Protein AF-A0A4S0JIX9-F1 (afdb_monomer_lite)

Structure (mmCIF, N/CA/C/O backbone):
data_AF-A0A4S0JIX9-F1
#
_entry.id   AF-A0A4S0JIX9-F1
#
loop_
_atom_site.group_PDB
_atom_site.id
_atom_site.type_symbol
_atom_site.label_atom_id
_atom_site.label_alt_id
_atom_site.label_comp_id
_atom_site.label_asym_id
_atom_site.label_entity_id
_atom_site.label_seq_id
_atom_site.pdbx_PDB_ins_code
_atom_site.Cartn_x
_atom_site.Cartn_y
_atom_site.Cartn_z
_atom_site.occupancy
_atom_site.B_iso_or_equiv
_atom_site.auth_seq_id
_atom_site.auth_comp_id
_atom_site.auth_asym_id
_atom_site.auth_atom_id
_atom_site.pdbx_PDB_model_num
ATOM 1 N N . GLU A 1 1 ? -21.361 15.315 -3.383 1.00 65.12 1 GLU A N 1
ATOM 2 C CA . GLU A 1 1 ? -20.344 14.424 -3.976 1.00 65.12 1 GLU A CA 1
ATOM 3 C C . GLU A 1 1 ? -19.329 14.118 -2.888 1.00 65.12 1 GLU A C 1
ATOM 5 O O . GLU A 1 1 ? -18.897 15.048 -2.220 1.00 65.12 1 GLU A O 1
ATOM 10 N N . GLY A 1 2 ? -19.049 12.846 -2.617 1.00 83.38 2 GLY A N 1
ATOM 11 C CA . GLY A 1 2 ? -18.109 12.420 -1.579 1.00 83.38 2 GLY A CA 1
ATOM 12 C C . GLY A 1 2 ? -17.396 11.153 -2.034 1.00 83.38 2 GLY A C 1
ATOM 13 O O . GLY A 1 2 ? -17.976 10.364 -2.782 1.00 83.38 2 GLY A O 1
ATOM 14 N N . ALA A 1 3 ? -16.136 10.986 -1.642 1.00 86.19 3 ALA A N 1
ATOM 15 C CA . ALA A 1 3 ? -15.358 9.813 -2.012 1.00 86.19 3 ALA A CA 1
ATOM 16 C C . ALA A 1 3 ? -15.742 8.620 -1.124 1.00 86.19 3 ALA A C 1
ATOM 18 O O . ALA A 1 3 ? -15.770 8.746 0.096 1.00 86.19 3 ALA A O 1
ATOM 19 N N . ALA A 1 4 ? -16.010 7.462 -1.733 1.00 92.25 4 ALA A N 1
ATOM 20 C CA . ALA A 1 4 ? -16.215 6.214 -0.992 1.00 92.25 4 ALA A CA 1
ATOM 21 C C . ALA A 1 4 ? -14.891 5.622 -0.473 1.00 92.25 4 ALA A C 1
ATOM 23 O O . ALA A 1 4 ? -14.881 4.895 0.518 1.00 92.25 4 ALA A O 1
ATOM 24 N N . VAL A 1 5 ? -13.783 5.939 -1.151 1.00 96.12 5 VAL A N 1
ATOM 25 C CA . VAL A 1 5 ? -12.425 5.494 -0.828 1.00 96.12 5 VAL A CA 1
ATOM 26 C C . VAL A 1 5 ? -11.492 6.702 -0.865 1.00 96.12 5 VAL A C 1
ATOM 28 O O . VAL A 1 5 ? -11.552 7.494 -1.807 1.00 96.12 5 VAL A O 1
ATOM 31 N N . ILE A 1 6 ? -10.618 6.822 0.129 1.00 96.62 6 ILE A N 1
ATOM 32 C CA . ILE A 1 6 ? -9.485 7.754 0.130 1.00 96.62 6 ILE A CA 1
ATOM 33 C C . ILE A 1 6 ? -8.204 6.937 -0.049 1.00 96.62 6 ILE A C 1
ATOM 35 O O . ILE A 1 6 ? -7.956 6.025 0.736 1.00 96.62 6 ILE A O 1
ATOM 39 N N . ASP A 1 7 ? -7.405 7.264 -1.067 1.00 97.50 7 ASP A N 1
ATOM 40 C CA . ASP A 1 7 ? -6.121 6.611 -1.350 1.00 97.50 7 ASP A CA 1
ATOM 41 C C . ASP A 1 7 ? -4.956 7.487 -0.873 1.00 97.50 7 ASP A C 1
ATOM 43 O O . ASP A 1 7 ? -4.884 8.676 -1.200 1.00 97.50 7 ASP A O 1
ATOM 47 N N . ILE A 1 8 ? -4.079 6.920 -0.046 1.00 97.56 8 ILE A N 1
ATOM 48 C CA . ILE A 1 8 ? -3.042 7.652 0.686 1.00 97.56 8 ILE A CA 1
ATOM 49 C C . ILE A 1 8 ? -1.672 7.139 0.255 1.00 97.56 8 ILE A C 1
ATOM 51 O O . ILE A 1 8 ? -1.313 6.003 0.554 1.00 97.56 8 ILE A O 1
ATOM 55 N N . GLY A 1 9 ? -0.888 8.004 -0.387 1.00 96.12 9 GLY A N 1
ATOM 56 C CA . GLY A 1 9 ? 0.495 7.730 -0.780 1.00 96.12 9 GLY A CA 1
ATOM 57 C C . GLY A 1 9 ? 1.481 8.664 -0.079 1.00 96.12 9 GLY A C 1
ATOM 58 O O . GLY A 1 9 ? 1.271 9.878 -0.019 1.00 96.12 9 GLY A O 1
ATOM 59 N N . GLY A 1 10 ? 2.570 8.106 0.454 1.00 91.75 10 GLY A N 1
ATOM 60 C CA . GLY A 1 10 ? 3.648 8.875 1.096 1.00 91.75 10 GLY A CA 1
ATOM 61 C C . GLY A 1 10 ? 4.766 9.289 0.135 1.00 91.75 10 GLY A C 1
ATOM 62 O O . GLY A 1 10 ? 5.486 10.262 0.397 1.00 91.75 10 GLY A O 1
ATOM 63 N N . GLU A 1 11 ? 4.889 8.570 -0.983 1.00 89.38 11 GLU A N 1
ATOM 64 C CA . GLU A 1 11 ? 5.887 8.757 -2.035 1.00 89.38 11 GLU A CA 1
ATOM 65 C C . GLU A 1 11 ? 5.220 9.235 -3.335 1.00 89.38 11 GLU A C 1
ATOM 67 O O . GLU A 1 11 ? 4.189 8.724 -3.763 1.00 89.38 11 GLU A O 1
ATOM 72 N N . SER A 1 12 ? 5.817 10.231 -3.995 1.00 81.06 12 SER A N 1
ATOM 73 C CA . SER A 1 12 ? 5.321 10.700 -5.289 1.00 81.06 12 SER A CA 1
ATOM 74 C C . SER A 1 12 ? 5.725 9.728 -6.391 1.00 81.06 12 SER A 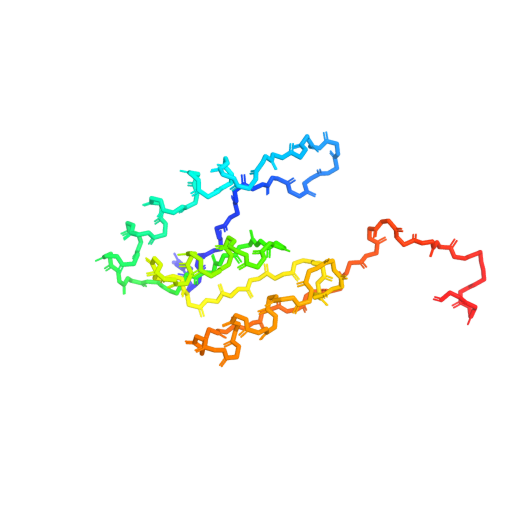C 1
ATOM 76 O O . SER A 1 12 ? 6.907 9.562 -6.673 1.00 81.06 12 SER A O 1
ATOM 78 N N . THR A 1 13 ? 4.750 9.204 -7.127 1.00 73.56 13 THR A N 1
ATOM 79 C CA . THR A 1 13 ? 5.000 8.362 -8.304 1.00 73.56 13 THR A CA 1
ATOM 80 C C . THR A 1 13 ? 5.269 9.163 -9.587 1.00 73.56 13 THR A C 1
ATOM 82 O O . THR A 1 13 ? 5.404 8.563 -10.656 1.00 73.56 13 THR A O 1
ATOM 85 N N . ARG A 1 14 ? 5.349 10.502 -9.531 1.00 77.62 14 ARG A N 1
ATOM 86 C CA . ARG A 1 14 ? 5.604 11.363 -10.705 1.00 77.62 14 ARG A CA 1
ATOM 87 C C . ARG A 1 14 ? 7.028 11.185 -11.269 1.00 77.62 14 ARG A C 1
ATOM 89 O O . ARG A 1 14 ? 7.959 10.990 -10.488 1.00 77.62 14 ARG A O 1
ATOM 96 N N . PRO A 1 15 ? 7.229 11.319 -12.596 1.00 71.00 15 PRO A N 1
ATOM 97 C CA . PRO A 1 15 ? 8.560 11.264 -13.204 1.00 71.00 15 PRO A CA 1
ATOM 98 C C . PRO A 1 15 ? 9.527 12.284 -12.583 1.00 71.00 15 PRO A C 1
ATOM 100 O O . PRO A 1 15 ? 9.182 13.456 -12.443 1.00 71.00 15 PRO A O 1
ATOM 103 N N . GLY A 1 16 ? 10.733 11.838 -12.220 1.00 72.12 16 GLY A N 1
ATOM 104 C CA . GLY A 1 16 ? 11.787 12.689 -11.651 1.00 72.12 16 GLY A CA 1
ATOM 105 C C . GLY A 1 16 ? 11.657 12.998 -10.155 1.00 72.12 16 GLY A C 1
ATOM 106 O O . GLY A 1 16 ? 12.495 13.722 -9.621 1.00 72.12 16 GLY A O 1
ATOM 107 N N . ALA A 1 17 ? 10.646 12.463 -9.463 1.00 78.94 17 ALA A N 1
ATOM 108 C CA . ALA A 1 17 ? 10.584 12.553 -8.008 1.00 78.94 17 ALA A CA 1
ATOM 109 C C . ALA A 1 17 ? 11.720 11.736 -7.371 1.00 78.94 17 ALA A C 1
ATOM 111 O O . ALA A 1 17 ? 11.988 10.605 -7.777 1.00 78.94 17 ALA A O 1
ATOM 112 N N . ALA A 1 18 ? 12.386 12.311 -6.3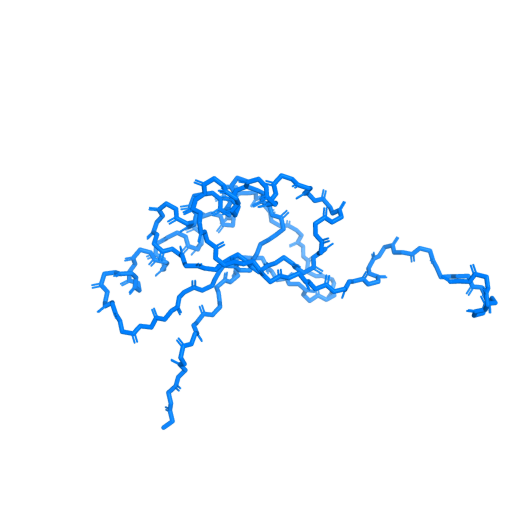68 1.00 80.00 18 ALA A N 1
ATOM 113 C CA . ALA A 1 18 ? 13.373 11.582 -5.584 1.00 80.00 18 ALA A CA 1
ATOM 114 C C . ALA A 1 18 ? 12.672 10.516 -4.734 1.00 80.00 18 ALA A C 1
ATOM 116 O O . ALA A 1 18 ? 11.670 10.809 -4.075 1.00 80.00 18 ALA A O 1
ATOM 117 N N . ALA A 1 19 ? 13.219 9.301 -4.739 1.00 83.12 19 ALA A N 1
ATOM 118 C CA . ALA A 1 19 ? 12.738 8.240 -3.870 1.00 83.12 19 ALA A CA 1
ATOM 119 C C . ALA A 1 19 ? 12.982 8.617 -2.403 1.00 83.12 19 ALA A C 1
ATOM 121 O O . ALA A 1 19 ? 14.056 9.110 -2.050 1.00 83.12 19 ALA A O 1
ATOM 122 N N . ILE A 1 20 ? 11.989 8.365 -1.555 1.00 92.31 20 ILE A N 1
ATOM 123 C CA . ILE A 1 20 ? 12.095 8.570 -0.105 1.00 92.31 20 ILE A CA 1
ATOM 124 C C . ILE A 1 20 ? 12.348 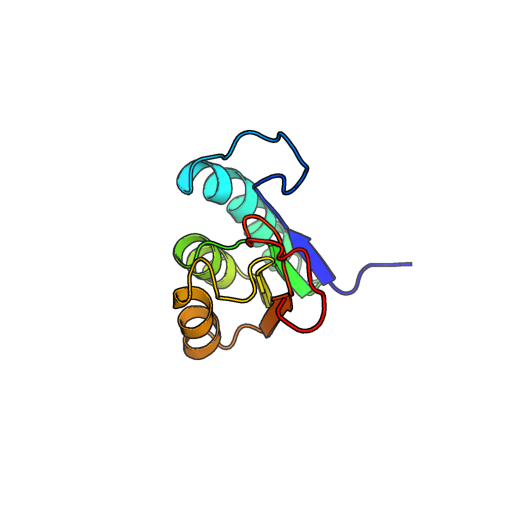7.244 0.606 1.00 92.31 20 ILE A C 1
ATOM 126 O O . ILE A 1 20 ? 12.049 6.170 0.080 1.00 92.31 20 ILE A O 1
ATOM 130 N N . SER A 1 21 ? 12.882 7.297 1.824 1.00 94.31 21 SER A N 1
ATOM 131 C CA . SER A 1 21 ? 13.070 6.092 2.644 1.00 94.31 21 SER A CA 1
ATOM 132 C C . SER A 1 21 ? 11.732 5.483 3.101 1.00 94.31 21 SER A C 1
ATOM 134 O O . SER A 1 21 ? 10.706 6.163 3.117 1.00 94.31 21 SER A O 1
ATOM 136 N N . ALA A 1 22 ? 11.733 4.201 3.485 1.00 94.56 22 ALA A N 1
ATOM 137 C CA . ALA A 1 22 ? 10.541 3.525 4.022 1.00 94.56 22 ALA A CA 1
ATOM 138 C C . ALA A 1 22 ? 10.041 4.172 5.312 1.00 94.56 22 ALA A C 1
ATOM 140 O O . ALA A 1 22 ? 8.849 4.420 5.454 1.00 94.56 22 ALA A O 1
ATOM 141 N N . SER A 1 23 ? 10.954 4.525 6.214 1.00 96.94 23 SER A N 1
ATOM 142 C CA . SER A 1 23 ? 10.608 5.217 7.453 1.00 96.94 23 SER A CA 1
ATOM 143 C C . SER A 1 23 ? 9.996 6.595 7.198 1.00 96.94 23 SER A C 1
ATOM 145 O O . SER A 1 23 ? 9.053 6.978 7.884 1.00 96.94 23 SER A O 1
ATOM 147 N N . GLU A 1 24 ? 10.494 7.338 6.207 1.00 97.06 24 GLU A N 1
ATOM 148 C CA . GLU A 1 24 ? 9.934 8.640 5.843 1.00 97.06 24 GLU A CA 1
ATOM 149 C C . GLU A 1 24 ? 8.528 8.516 5.246 1.00 97.06 24 GLU A C 1
ATOM 151 O O . GLU A 1 24 ? 7.634 9.275 5.615 1.00 97.06 24 GLU A O 1
ATOM 156 N N . GLU A 1 25 ? 8.310 7.547 4.358 1.00 97.31 25 GLU A N 1
ATOM 157 C CA . GLU A 1 25 ? 6.985 7.247 3.811 1.00 97.31 25 GLU A CA 1
ATOM 158 C C . GLU A 1 25 ? 5.995 6.884 4.928 1.00 97.31 25 GLU A C 1
ATOM 160 O O . GLU A 1 25 ? 4.925 7.484 5.026 1.00 97.31 25 GLU A O 1
ATOM 165 N N . GLN A 1 26 ? 6.386 5.971 5.822 1.00 98.44 26 GLN A N 1
ATOM 166 C CA . GLN A 1 26 ? 5.587 5.541 6.974 1.00 98.44 26 GLN A CA 1
ATOM 167 C C . GLN A 1 26 ? 5.247 6.718 7.898 1.00 98.44 26 GLN A C 1
ATOM 169 O O . GLN A 1 26 ? 4.089 6.891 8.276 1.00 98.44 26 GLN A O 1
ATOM 174 N N . ALA A 1 27 ? 6.223 7.577 8.207 1.00 98.19 27 ALA A N 1
ATOM 175 C CA . ALA A 1 27 ? 6.016 8.759 9.042 1.00 98.19 27 ALA A CA 1
ATOM 176 C C . ALA A 1 27 ? 5.017 9.758 8.432 1.00 98.19 27 ALA A C 1
ATOM 178 O O . ALA A 1 27 ? 4.335 10.467 9.171 1.00 98.19 27 ALA A O 1
ATOM 179 N N . ARG A 1 28 ? 4.910 9.814 7.097 1.00 97.75 28 ARG A N 1
ATOM 180 C CA . ARG A 1 28 ? 3.934 10.659 6.395 1.00 97.75 28 ARG A CA 1
ATOM 181 C C . ARG A 1 28 ? 2.527 10.064 6.420 1.00 97.75 28 ARG A C 1
ATOM 183 O O . ARG A 1 28 ? 1.574 10.806 6.638 1.00 97.75 28 ARG A O 1
ATOM 190 N N . ILE A 1 29 ? 2.387 8.758 6.180 1.00 98.31 29 ILE A N 1
ATOM 191 C CA . ILE A 1 29 ? 1.067 8.147 5.947 1.00 98.31 29 ILE A CA 1
ATOM 192 C C . ILE A 1 29 ? 0.376 7.658 7.220 1.00 98.31 29 ILE A C 1
ATOM 194 O O . ILE A 1 29 ? -0.841 7.798 7.327 1.00 98.31 29 ILE A O 1
ATOM 198 N N . LEU A 1 30 ? 1.113 7.103 8.192 1.00 98.69 30 LEU A N 1
ATOM 199 C CA . LEU A 1 30 ? 0.498 6.429 9.342 1.00 98.69 30 LEU A CA 1
ATOM 200 C C . LEU A 1 30 ? -0.370 7.376 10.188 1.00 98.69 30 LEU A C 1
ATOM 202 O O . LEU A 1 30 ? -1.521 7.021 10.442 1.00 98.69 30 LEU A O 1
ATOM 206 N N . PRO A 1 31 ? 0.067 8.608 10.533 1.00 98.44 31 PRO A N 1
ATOM 207 C CA . PRO A 1 31 ? -0.777 9.522 11.307 1.00 98.44 31 PRO A CA 1
ATOM 208 C C . PRO A 1 31 ? -2.085 9.895 10.594 1.00 98.44 31 PRO A C 1
ATOM 210 O O . PRO A 1 31 ? -3.105 10.129 11.243 1.00 98.44 31 PRO A O 1
ATOM 213 N N . ILE A 1 32 ? -2.060 9.952 9.257 1.00 98.06 32 ILE A N 1
ATOM 214 C CA . ILE A 1 32 ? -3.226 10.278 8.428 1.00 98.06 32 ILE A CA 1
ATOM 215 C C . ILE A 1 32 ? -4.197 9.095 8.408 1.00 98.06 32 ILE A C 1
ATOM 217 O O . ILE A 1 32 ? -5.390 9.284 8.643 1.00 98.06 32 ILE A O 1
ATOM 221 N N . ILE A 1 33 ? -3.686 7.880 8.179 1.00 98.50 33 ILE A N 1
ATOM 222 C CA . ILE A 1 33 ? -4.482 6.646 8.187 1.00 98.50 33 ILE A CA 1
ATOM 223 C C . ILE A 1 33 ? -5.174 6.476 9.540 1.00 98.50 33 ILE A C 1
ATOM 225 O O . ILE A 1 33 ? -6.388 6.305 9.582 1.00 98.50 33 ILE A O 1
ATOM 229 N N . GLU A 1 34 ? -4.439 6.613 10.644 1.00 98.44 34 GLU A N 1
ATOM 230 C CA . GLU A 1 34 ? -5.002 6.487 11.990 1.00 98.44 34 GLU A CA 1
ATOM 231 C C . GLU A 1 34 ? -6.091 7.533 12.272 1.00 98.44 34 GLU A C 1
ATOM 233 O O . GLU A 1 34 ? -7.094 7.243 12.925 1.00 98.44 34 GLU A O 1
ATOM 238 N N . ALA A 1 35 ? -5.903 8.771 11.803 1.00 97.88 35 ALA A N 1
ATOM 239 C CA . ALA A 1 35 ? -6.892 9.831 11.973 1.00 97.88 35 ALA A CA 1
ATOM 240 C C . ALA A 1 35 ? -8.181 9.542 11.195 1.00 97.88 35 ALA A C 1
ATOM 242 O O . ALA A 1 35 ? -9.270 9.713 11.744 1.00 97.88 35 ALA A O 1
ATOM 243 N N . LEU A 1 36 ? -8.064 9.065 9.954 1.00 96.62 36 LEU A N 1
ATOM 244 C CA . LEU A 1 36 ? -9.210 8.698 9.122 1.00 96.62 36 LEU A CA 1
ATOM 245 C C . LEU A 1 36 ? -9.920 7.448 9.649 1.00 96.62 36 LEU A C 1
ATOM 247 O O . LEU A 1 36 ? -11.148 7.420 9.700 1.00 96.62 36 LEU A O 1
ATOM 251 N N . ALA A 1 37 ? -9.165 6.454 10.116 1.00 97.19 37 ALA A N 1
ATOM 252 C CA . ALA A 1 37 ? -9.716 5.239 10.706 1.00 97.19 37 ALA A CA 1
ATOM 253 C C . ALA A 1 37 ? -10.539 5.546 11.967 1.00 97.19 37 ALA A C 1
ATOM 255 O O . ALA A 1 37 ? -11.594 4.953 12.174 1.00 97.19 37 ALA A O 1
ATOM 256 N N . ARG A 1 38 ? -10.107 6.520 12.784 1.00 97.00 38 ARG A N 1
ATOM 257 C CA . ARG A 1 38 ? -10.884 7.002 13.939 1.00 97.00 38 ARG A CA 1
ATOM 258 C C . ARG A 1 38 ? -12.156 7.756 13.552 1.00 97.00 38 ARG A C 1
ATOM 260 O O . ARG A 1 38 ? -13.105 7.730 14.329 1.00 97.00 38 ARG A O 1
ATOM 267 N N . ALA A 1 39 ? -12.166 8.445 12.411 1.00 93.81 39 ALA A N 1
ATOM 268 C CA . ALA A 1 39 ? -13.359 9.136 11.922 1.00 93.81 39 ALA A CA 1
ATOM 269 C C . ALA A 1 39 ? -14.420 8.139 11.424 1.00 93.81 39 ALA A C 1
ATOM 271 O O . ALA A 1 39 ? -15.594 8.308 11.723 1.00 93.81 39 ALA A O 1
ATOM 272 N N . GLY A 1 40 ? -13.999 7.067 10.740 1.00 86.44 40 GLY A N 1
ATOM 273 C CA . GLY A 1 40 ? -14.859 5.924 10.402 1.00 86.44 40 GLY A CA 1
ATOM 274 C C . GLY A 1 40 ? -15.817 6.126 9.220 1.00 86.44 40 GLY A C 1
ATOM 275 O O . GLY A 1 40 ? -16.657 5.266 8.972 1.00 86.44 40 GLY A O 1
ATOM 276 N N . ASP A 1 41 ? -15.689 7.224 8.473 1.00 88.75 41 ASP A N 1
ATOM 277 C CA . ASP A 1 41 ? -16.665 7.613 7.442 1.00 88.75 41 ASP A CA 1
ATOM 278 C C . ASP A 1 41 ? -16.336 7.110 6.022 1.00 88.75 41 ASP A C 1
ATOM 280 O O . ASP A 1 41 ? -17.151 7.248 5.108 1.00 88.75 41 ASP A O 1
ATOM 284 N N . VAL A 1 42 ? -15.134 6.564 5.801 1.00 93.94 42 VAL A N 1
ATOM 285 C CA . VAL A 1 42 ? -14.614 6.230 4.462 1.00 93.94 42 VAL A CA 1
ATOM 286 C C . VAL A 1 42 ? -13.747 4.975 4.472 1.00 93.94 42 VAL A C 1
ATOM 288 O O . VAL A 1 42 ? -13.054 4.690 5.450 1.00 93.94 42 VAL A O 1
ATOM 291 N N . LEU A 1 43 ? -13.728 4.249 3.350 1.00 97.25 43 LEU A N 1
ATOM 292 C CA . LEU A 1 43 ? -12.715 3.221 3.126 1.00 97.25 43 LEU A CA 1
ATOM 293 C C . LEU A 1 43 ? -11.360 3.883 2.872 1.00 97.25 43 LEU A C 1
ATOM 295 O O . LEU A 1 43 ? -11.258 4.930 2.231 1.00 97.25 43 LEU A O 1
ATOM 299 N N . ILE A 1 44 ? -10.309 3.238 3.359 1.00 98.56 44 ILE A N 1
ATOM 300 C CA . ILE A 1 44 ? -8.942 3.760 3.315 1.00 98.56 44 ILE A CA 1
ATOM 301 C C . ILE A 1 44 ? -8.096 2.798 2.494 1.00 98.56 44 ILE A C 1
ATOM 303 O O . ILE A 1 44 ? -8.005 1.617 2.830 1.00 98.56 44 ILE A O 1
ATOM 307 N N . SER A 1 45 ? -7.483 3.309 1.436 1.00 98.62 45 SER A N 1
ATOM 308 C CA . SER A 1 45 ? -6.487 2.617 0.627 1.00 98.62 45 SER A CA 1
ATOM 309 C C . SER A 1 45 ? -5.107 3.215 0.896 1.00 98.62 45 SER A C 1
ATOM 311 O O . SER A 1 45 ? -4.983 4.423 1.111 1.00 98.62 45 SER A O 1
ATOM 313 N N . VAL A 1 46 ? -4.078 2.371 0.927 1.00 98.56 46 VAL A N 1
ATOM 314 C CA . VAL A 1 46 ? -2.677 2.801 0.973 1.00 98.56 46 VAL A CA 1
ATOM 315 C C . VAL A 1 46 ? -2.011 2.528 -0.374 1.00 98.56 46 VAL A C 1
ATOM 317 O O . VAL A 1 46 ? -1.952 1.379 -0.804 1.00 98.56 46 VAL A O 1
ATOM 320 N N . ASP A 1 47 ? -1.486 3.573 -1.013 1.00 97.75 47 ASP A N 1
ATOM 321 C CA . ASP A 1 47 ? -0.663 3.483 -2.224 1.00 97.75 47 ASP A CA 1
ATOM 322 C C . ASP A 1 47 ? 0.795 3.285 -1.810 1.00 97.75 47 ASP A C 1
ATOM 324 O O . ASP A 1 47 ? 1.478 4.220 -1.375 1.00 97.75 47 ASP A O 1
ATOM 328 N N . THR A 1 48 ? 1.252 2.037 -1.876 1.00 97.06 48 THR A N 1
ATOM 329 C CA . THR A 1 48 ? 2.637 1.680 -1.584 1.00 97.06 48 THR A CA 1
ATOM 330 C C . THR A 1 48 ? 3.022 0.389 -2.291 1.00 97.06 48 THR A C 1
ATOM 332 O O . THR A 1 48 ? 2.242 -0.556 -2.395 1.00 97.06 48 THR A O 1
ATOM 335 N N . TYR A 1 49 ? 4.279 0.325 -2.719 1.00 94.88 49 TYR A N 1
ATOM 336 C CA . TYR A 1 49 ? 4.893 -0.894 -3.246 1.00 94.88 49 TYR A CA 1
ATOM 337 C C . TYR A 1 49 ? 5.754 -1.612 -2.204 1.00 94.88 49 TYR A C 1
ATOM 339 O O . TYR A 1 49 ? 6.465 -2.547 -2.557 1.00 94.88 49 TYR A O 1
ATOM 347 N N . ARG A 1 50 ? 5.719 -1.177 -0.934 1.00 96.94 50 ARG A N 1
ATOM 348 C CA . ARG A 1 50 ? 6.528 -1.747 0.151 1.00 96.94 50 ARG A CA 1
ATOM 349 C C . ARG A 1 50 ? 5.683 -2.590 1.090 1.00 96.94 50 ARG A C 1
ATOM 351 O O . ARG A 1 50 ? 4.751 -2.078 1.708 1.00 96.94 50 ARG A O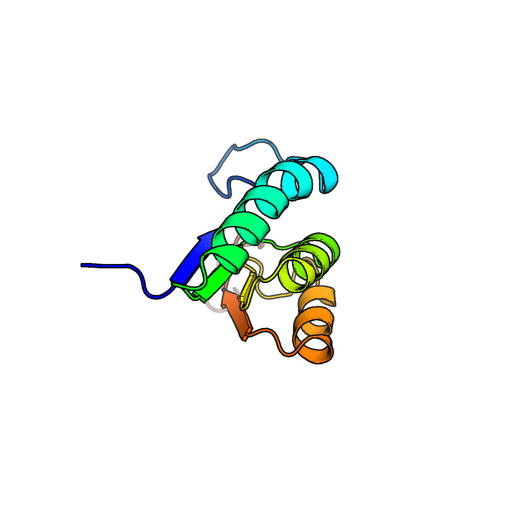 1
ATOM 358 N N . ALA A 1 51 ? 6.032 -3.861 1.272 1.00 98.06 51 ALA A N 1
ATOM 359 C CA . ALA A 1 51 ? 5.233 -4.790 2.067 1.00 98.06 51 ALA A CA 1
ATOM 360 C C . ALA A 1 51 ? 5.198 -4.389 3.545 1.00 98.06 51 ALA A C 1
ATOM 362 O O . ALA A 1 51 ? 4.147 -4.459 4.175 1.00 98.06 51 ALA A O 1
ATOM 363 N N . GLU A 1 52 ? 6.314 -3.907 4.097 1.00 98.12 52 GLU A N 1
ATOM 364 C CA . GLU A 1 52 ? 6.344 -3.442 5.488 1.00 98.12 52 GLU A CA 1
ATOM 365 C C . GLU A 1 52 ? 5.476 -2.192 5.696 1.00 98.12 52 GLU A C 1
ATOM 367 O O . GLU A 1 52 ? 4.723 -2.116 6.667 1.00 98.12 52 GLU A O 1
ATOM 372 N N . THR A 1 53 ? 5.511 -1.240 4.758 1.00 98.38 53 THR A N 1
ATOM 373 C CA . THR A 1 53 ? 4.633 -0.061 4.790 1.00 98.38 53 THR A CA 1
ATOM 374 C C . THR A 1 53 ? 3.164 -0.474 4.683 1.00 98.38 53 THR A C 1
ATOM 376 O O . THR A 1 53 ? 2.352 -0.011 5.481 1.00 98.38 53 THR A O 1
ATOM 379 N N . ALA A 1 54 ? 2.826 -1.393 3.772 1.00 98.56 54 ALA A N 1
ATOM 380 C CA . ALA A 1 54 ? 1.475 -1.936 3.638 1.00 98.56 54 ALA A CA 1
ATOM 381 C C . ALA A 1 54 ? 1.001 -2.617 4.933 1.00 98.56 54 ALA A C 1
ATOM 383 O O . ALA A 1 54 ? -0.104 -2.356 5.404 1.00 98.56 54 ALA A O 1
ATOM 384 N N . ARG A 1 55 ? 1.851 -3.440 5.558 1.00 98.69 55 ARG A N 1
ATOM 385 C CA . ARG A 1 55 ? 1.546 -4.133 6.817 1.00 98.69 55 ARG A CA 1
ATOM 386 C C . ARG A 1 55 ? 1.238 -3.151 7.946 1.00 98.69 55 ARG A C 1
ATOM 388 O O . ARG A 1 55 ? 0.259 -3.334 8.667 1.00 98.69 55 ARG A O 1
ATOM 395 N N . LEU A 1 56 ? 2.061 -2.113 8.097 1.00 98.75 56 LEU A N 1
ATOM 396 C CA . LEU A 1 56 ? 1.863 -1.074 9.110 1.00 98.75 56 LEU A CA 1
ATOM 397 C C . LEU A 1 56 ? 0.615 -0.230 8.827 1.00 98.75 56 LEU A C 1
ATOM 399 O O . LEU A 1 56 ? -0.142 0.061 9.747 1.00 98.75 56 LEU A O 1
ATOM 403 N N . ALA A 1 57 ? 0.367 0.117 7.565 1.00 98.75 57 ALA A N 1
ATOM 404 C CA . ALA A 1 57 ? -0.818 0.861 7.153 1.00 98.75 57 ALA A CA 1
ATOM 405 C C . ALA A 1 57 ? -2.114 0.091 7.443 1.00 98.75 57 ALA A C 1
ATOM 407 O O . ALA A 1 57 ? -3.051 0.659 8.002 1.00 98.75 57 ALA A O 1
ATOM 408 N N . VAL A 1 58 ? -2.164 -1.208 7.131 1.00 98.75 58 VAL A N 1
ATOM 409 C CA . VAL A 1 58 ? -3.322 -2.055 7.456 1.00 98.75 58 VAL A CA 1
ATOM 410 C C . VAL A 1 58 ? -3.506 -2.162 8.970 1.00 98.75 58 VAL A C 1
ATOM 412 O O . VAL A 1 58 ? -4.616 -1.984 9.465 1.00 98.75 58 VAL A O 1
ATOM 415 N N . ALA A 1 59 ? -2.423 -2.347 9.732 1.00 98.62 59 ALA A N 1
ATOM 416 C CA . ALA A 1 59 ? -2.485 -2.342 11.196 1.00 98.62 59 ALA A CA 1
ATOM 417 C C . ALA A 1 59 ? -2.981 -1.001 11.780 1.00 98.62 59 ALA A C 1
ATOM 419 O O . ALA A 1 59 ? -3.610 -0.992 12.836 1.00 98.62 59 ALA A O 1
ATOM 420 N N . ALA A 1 60 ? -2.733 0.116 11.090 1.00 98.56 60 ALA A N 1
ATOM 421 C CA . ALA A 1 60 ? -3.214 1.451 11.451 1.00 98.56 60 ALA A CA 1
ATOM 422 C C . ALA A 1 60 ? -4.679 1.723 11.045 1.00 98.56 60 ALA A C 1
ATOM 424 O O . ALA A 1 60 ? -5.233 2.754 11.428 1.00 98.56 60 ALA A O 1
ATOM 425 N N . GLY A 1 61 ? -5.313 0.815 10.294 1.00 98.38 61 GLY A N 1
ATOM 426 C CA . GLY A 1 61 ? -6.717 0.914 9.883 1.00 98.38 61 GLY A CA 1
ATOM 427 C C . GLY A 1 61 ? -6.948 1.100 8.382 1.00 98.38 61 GLY A C 1
ATOM 428 O O . GLY A 1 61 ? -8.070 1.404 7.978 1.00 98.38 61 GLY A O 1
ATOM 429 N N . ALA A 1 62 ? -5.928 0.930 7.534 1.00 98.62 62 ALA A N 1
ATOM 430 C CA . ALA A 1 62 ? -6.154 0.828 6.094 1.00 98.62 62 ALA A CA 1
ATOM 431 C C . ALA A 1 62 ? -6.907 -0.469 5.746 1.00 98.62 62 ALA A C 1
ATOM 433 O O . ALA A 1 62 ? -6.676 -1.524 6.332 1.00 98.62 62 ALA A O 1
ATOM 434 N N . HIS A 1 63 ? -7.795 -0.384 4.758 1.00 98.62 63 HIS A N 1
ATOM 435 C CA . HIS A 1 63 ? -8.668 -1.476 4.321 1.00 98.62 63 HIS A CA 1
ATOM 436 C C . HIS A 1 63 ? -8.180 -2.128 3.021 1.00 98.62 63 HIS A C 1
ATOM 438 O O . HIS A 1 63 ? -8.513 -3.278 2.735 1.00 98.62 63 HIS A O 1
ATOM 444 N N . ILE A 1 64 ? -7.437 -1.374 2.2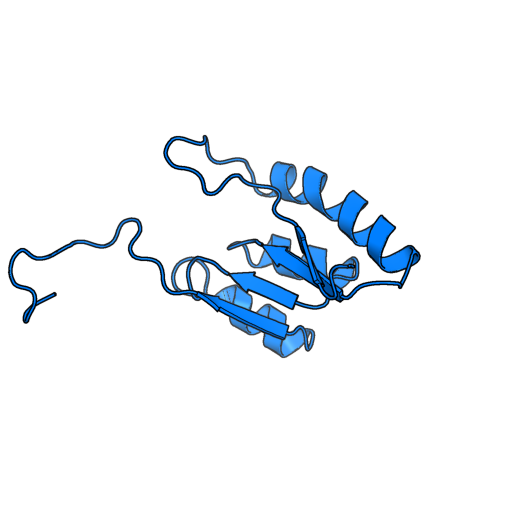08 1.00 98.75 64 ILE A N 1
ATOM 445 C CA . ILE A 1 64 ? -6.991 -1.761 0.868 1.00 98.75 64 ILE A CA 1
ATOM 446 C C . ILE A 1 64 ? -5.504 -1.432 0.731 1.00 98.75 64 ILE A C 1
ATOM 448 O O . ILE A 1 64 ? -5.068 -0.366 1.161 1.00 98.75 64 ILE A O 1
ATOM 452 N N . VAL A 1 65 ? -4.742 -2.326 0.106 1.00 98.69 65 VAL A N 1
ATOM 453 C CA . VAL A 1 65 ? -3.385 -2.056 -0.381 1.00 98.69 65 VAL A CA 1
ATOM 454 C C . VAL A 1 65 ? -3.441 -1.860 -1.893 1.00 98.69 65 VAL A C 1
ATOM 456 O O . VAL A 1 65 ? -3.944 -2.725 -2.612 1.00 98.69 65 VAL A O 1
ATOM 459 N N . ASN A 1 66 ? -2.936 -0.729 -2.372 1.00 98.38 66 ASN A N 1
ATOM 460 C CA . ASN A 1 66 ? -2.826 -0.387 -3.782 1.00 98.38 66 ASN A CA 1
ATOM 461 C C . ASN A 1 66 ? -1.359 -0.449 -4.216 1.00 98.38 66 ASN A C 1
ATOM 463 O O . ASN A 1 66 ? -0.556 0.390 -3.814 1.00 98.38 66 ASN A O 1
ATOM 467 N N . ASP A 1 67 ? -1.009 -1.462 -5.014 1.00 97.00 67 ASP A N 1
ATOM 468 C CA . ASP A 1 67 ? 0.351 -1.643 -5.519 1.00 97.00 67 ASP A CA 1
ATOM 469 C C . ASP A 1 67 ? 0.436 -1.322 -7.015 1.00 97.00 67 ASP A C 1
ATOM 471 O O . ASP A 1 67 ? 0.061 -2.117 -7.891 1.00 97.00 67 ASP A O 1
ATOM 475 N N . VAL A 1 68 ? 1.018 -0.157 -7.305 1.00 94.19 68 VAL A N 1
ATOM 476 C CA . VAL A 1 68 ? 1.270 0.313 -8.671 1.00 94.19 68 VAL A CA 1
ATOM 477 C C . VAL A 1 68 ? 2.276 -0.553 -9.440 1.00 94.19 68 VAL A C 1
ATOM 479 O O . VAL A 1 68 ? 2.339 -0.456 -10.664 1.00 94.19 68 VAL A O 1
ATOM 482 N N . TRP A 1 69 ? 3.064 -1.390 -8.755 1.00 93.75 69 TRP A N 1
ATOM 483 C CA . TRP A 1 69 ? 4.010 -2.330 -9.364 1.00 93.75 69 TRP A CA 1
ATOM 484 C C . TRP A 1 69 ? 3.433 -3.725 -9.594 1.00 93.75 69 TRP A C 1
ATOM 486 O O . TRP A 1 69 ? 4.139 -4.600 -10.098 1.00 93.75 69 TRP A O 1
ATOM 496 N N . GLY A 1 70 ? 2.170 -3.946 -9.236 1.00 95.19 70 GLY A N 1
ATOM 497 C CA . GLY A 1 70 ? 1.475 -5.193 -9.522 1.00 95.19 70 GLY A CA 1
ATOM 498 C C . GLY A 1 70 ? 2.170 -6.422 -8.939 1.00 95.19 70 GLY A C 1
ATOM 499 O O . GLY A 1 70 ? 2.233 -7.457 -9.599 1.00 95.19 70 GLY A O 1
ATOM 500 N N . LEU A 1 71 ? 2.719 -6.305 -7.726 1.00 95.94 71 LEU A N 1
ATOM 501 C CA . LEU A 1 71 ? 3.442 -7.343 -6.986 1.00 95.94 71 LEU A CA 1
ATOM 502 C C . LEU A 1 71 ? 4.793 -7.749 -7.590 1.00 95.94 71 LEU A C 1
ATOM 504 O O . LEU A 1 71 ? 5.447 -8.652 -7.072 1.00 95.94 71 LEU A O 1
ATOM 508 N N . GLN A 1 72 ? 5.237 -7.100 -8.667 1.00 92.81 72 GLN A N 1
ATOM 509 C CA . GLN A 1 72 ? 6.482 -7.459 -9.349 1.00 92.81 72 GLN A CA 1
ATOM 510 C C . GLN A 1 72 ? 7.716 -6.956 -8.600 1.00 92.81 72 GLN A C 1
ATOM 512 O O . GLN A 1 72 ? 8.751 -7.620 -8.592 1.00 92.81 72 GLN A O 1
ATOM 517 N N . ARG A 1 73 ? 7.610 -5.783 -7.963 1.00 92.12 73 ARG A N 1
ATOM 518 C CA . ARG A 1 73 ? 8.724 -5.174 -7.228 1.00 92.12 73 ARG A CA 1
ATOM 519 C C . ARG A 1 73 ? 8.881 -5.759 -5.830 1.00 92.12 73 ARG A C 1
ATOM 521 O O . ARG A 1 73 ? 10.000 -6.065 -5.427 1.00 92.12 73 ARG A O 1
ATOM 528 N N . GLU A 1 74 ? 7.774 -5.937 -5.112 1.00 94.88 74 GLU A N 1
ATOM 529 C CA . GLU A 1 74 ? 7.778 -6.533 -3.776 1.00 94.88 74 GLU A CA 1
ATOM 530 C C . GLU A 1 74 ? 6.637 -7.553 -3.614 1.00 94.88 74 GLU A C 1
ATOM 532 O O . GLU A 1 74 ? 5.562 -7.234 -3.099 1.00 94.88 74 GLU A O 1
ATOM 537 N N . PRO A 1 75 ? 6.871 -8.824 -3.997 1.00 95.12 75 PRO A N 1
ATOM 538 C CA . PRO A 1 75 ? 5.855 -9.879 -3.925 1.00 95.12 75 PRO A CA 1
ATOM 539 C C . PRO A 1 75 ? 5.271 -10.110 -2.520 1.00 95.12 75 PRO A C 1
ATOM 541 O O . PRO A 1 75 ? 4.193 -10.686 -2.377 1.00 95.12 75 PRO A O 1
ATOM 544 N N . GLY A 1 76 ? 5.966 -9.653 -1.469 1.00 98.00 76 GLY A N 1
ATOM 545 C CA . GLY A 1 76 ? 5.517 -9.732 -0.078 1.00 98.00 76 GLY A CA 1
ATOM 546 C C . GLY A 1 76 ? 4.176 -9.041 0.190 1.00 98.00 76 GLY A C 1
ATOM 547 O O . GLY A 1 76 ? 3.470 -9.453 1.107 1.00 98.00 76 GLY A O 1
ATOM 548 N N . ILE A 1 77 ? 3.768 -8.068 -0.633 1.00 98.25 77 ILE A N 1
ATOM 549 C CA . ILE A 1 77 ? 2.456 -7.409 -0.513 1.00 98.25 77 ILE A CA 1
ATOM 550 C C . ILE A 1 77 ? 1.302 -8.412 -0.625 1.00 98.25 77 ILE A C 1
ATOM 552 O O . ILE A 1 77 ? 0.332 -8.320 0.128 1.00 98.25 77 ILE A O 1
ATOM 556 N N . ALA A 1 78 ? 1.419 -9.419 -1.496 1.00 98.25 78 ALA A N 1
ATOM 557 C CA . ALA A 1 78 ? 0.388 -10.447 -1.644 1.00 98.25 78 ALA A CA 1
ATOM 558 C C . ALA A 1 78 ? 0.168 -11.219 -0.336 1.00 98.25 78 ALA A C 1
ATOM 560 O O . ALA A 1 78 ? -0.960 -11.556 0.024 1.00 98.25 78 ALA A O 1
ATOM 561 N N . ARG A 1 79 ? 1.257 -11.462 0.401 1.00 98.38 79 ARG A N 1
ATOM 562 C CA . ARG A 1 79 ? 1.221 -12.124 1.703 1.00 98.38 79 ARG A CA 1
ATOM 563 C C . ARG A 1 79 ? 0.548 -11.248 2.753 1.00 98.38 79 ARG A C 1
ATOM 565 O O . ARG A 1 79 ? -0.286 -11.753 3.492 1.00 98.38 79 ARG A O 1
ATOM 572 N N . VAL A 1 80 ? 0.852 -9.949 2.774 1.00 98.44 80 VAL A N 1
ATOM 573 C CA . VAL A 1 80 ? 0.198 -8.988 3.677 1.00 98.44 80 VAL A CA 1
ATOM 574 C C . VAL A 1 80 ? -1.311 -8.993 3.459 1.00 98.44 80 VAL A C 1
ATOM 576 O O . VAL A 1 80 ? -2.057 -9.144 4.423 1.00 98.44 80 VAL A O 1
ATOM 579 N N . ALA A 1 81 ? -1.774 -8.892 2.211 1.00 98.19 81 ALA A N 1
ATOM 580 C CA . ALA A 1 81 ? -3.202 -8.946 1.905 1.00 98.19 81 ALA A CA 1
ATOM 581 C C . ALA A 1 81 ? -3.836 -10.276 2.357 1.00 98.19 81 ALA A C 1
ATOM 583 O O . ALA A 1 81 ? -4.871 -10.273 3.019 1.00 98.19 81 ALA A O 1
ATOM 584 N N . ALA A 1 82 ? -3.181 -11.409 2.078 1.00 98.44 82 ALA A N 1
ATOM 585 C CA . ALA A 1 82 ? -3.674 -12.729 2.469 1.00 98.44 82 ALA A CA 1
ATOM 586 C C . ALA A 1 82 ? -3.748 -12.929 3.995 1.00 98.44 82 ALA A C 1
ATOM 588 O O . ALA A 1 82 ? -4.697 -13.533 4.487 1.00 98.44 82 ALA A O 1
ATOM 589 N N . GLU A 1 83 ? -2.758 -12.438 4.744 1.00 98.56 83 GLU A N 1
ATOM 590 C CA . GLU A 1 83 ? -2.676 -12.599 6.202 1.00 98.56 83 GLU A CA 1
ATOM 591 C C . GLU A 1 83 ? -3.593 -11.629 6.956 1.00 98.56 83 GLU A C 1
ATOM 593 O O . GLU A 1 83 ? -4.107 -11.968 8.021 1.00 98.56 83 GLU A O 1
ATOM 598 N N . THR A 1 84 ? -3.814 -10.429 6.417 1.00 98.38 84 THR A N 1
ATOM 599 C CA . THR A 1 84 ? -4.624 -9.386 7.071 1.00 98.38 84 THR A CA 1
ATOM 600 C C . THR A 1 84 ? -6.083 -9.364 6.622 1.00 98.38 84 THR A C 1
ATOM 602 O O . THR A 1 84 ? -6.925 -8.806 7.321 1.00 98.38 84 THR A O 1
ATOM 605 N N . GLY A 1 85 ? -6.393 -9.949 5.462 1.00 98.31 85 GLY A N 1
ATOM 606 C CA . GLY A 1 85 ? -7.707 -9.843 4.828 1.00 98.31 85 GLY A CA 1
ATOM 607 C C . GLY A 1 85 ? -7.959 -8.500 4.133 1.00 98.31 85 GLY A C 1
ATOM 608 O O . GLY A 1 85 ? -9.093 -8.238 3.731 1.00 98.31 85 GLY A O 1
ATOM 609 N N .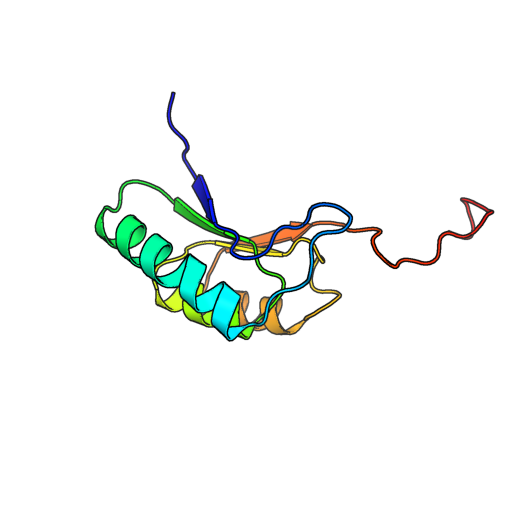 ALA A 1 86 ? -6.937 -7.649 3.991 1.00 98.56 86 ALA A N 1
ATOM 610 C CA . ALA A 1 86 ? -7.052 -6.393 3.260 1.00 98.56 86 ALA A CA 1
ATOM 611 C C . ALA A 1 86 ? -7.389 -6.635 1.780 1.00 98.56 86 ALA A C 1
ATOM 613 O O . ALA A 1 86 ? -6.913 -7.589 1.157 1.00 98.56 86 ALA A O 1
ATOM 614 N N . GLY A 1 87 ? -8.175 -5.728 1.197 1.00 98.62 87 GLY A N 1
ATOM 615 C CA . GLY A 1 87 ? -8.350 -5.678 -0.251 1.00 98.62 87 GLY A CA 1
ATOM 616 C C . GLY A 1 87 ? -7.013 -5.410 -0.945 1.00 98.62 87 GLY A C 1
ATOM 617 O O . GLY A 1 87 ? -6.142 -4.744 -0.388 1.00 98.62 87 GLY A O 1
ATOM 618 N N . LEU A 1 88 ? -6.848 -5.908 -2.169 1.00 98.50 88 LEU A N 1
ATOM 619 C CA . LEU A 1 88 ? -5.618 -5.738 -2.939 1.00 98.50 88 LEU A CA 1
ATOM 620 C C . LEU A 1 88 ? -5.933 -5.223 -4.344 1.00 98.50 88 LEU A C 1
ATOM 622 O O . LEU A 1 88 ? -6.637 -5.883 -5.108 1.00 98.50 88 LEU A O 1
ATOM 626 N N . VAL A 1 89 ? -5.389 -4.055 -4.682 1.00 98.38 89 VAL A N 1
ATOM 627 C CA . VAL A 1 89 ? -5.400 -3.497 -6.036 1.00 98.38 89 VAL A CA 1
ATOM 628 C C . VAL A 1 89 ? -4.045 -3.780 -6.677 1.00 98.38 89 VAL A C 1
ATOM 630 O O . VAL A 1 89 ? -3.002 -3.402 -6.150 1.00 98.38 89 VAL A O 1
ATOM 633 N N . ILE A 1 90 ? -4.076 -4.469 -7.816 1.00 97.50 90 ILE A N 1
ATOM 634 C CA . ILE A 1 90 ? -2.896 -4.859 -8.591 1.00 97.50 90 ILE A CA 1
ATOM 635 C C . ILE A 1 90 ? -2.939 -4.068 -9.894 1.00 97.50 90 ILE A C 1
ATOM 637 O O . ILE A 1 90 ? -3.823 -4.293 -10.723 1.00 97.50 90 ILE A O 1
ATOM 641 N N . MET A 1 91 ? -2.003 -3.138 -10.081 1.00 95.62 91 MET A N 1
ATOM 642 C CA . MET A 1 91 ? -1.915 -2.363 -11.319 1.00 95.62 91 MET A CA 1
ATOM 643 C C . MET A 1 91 ? -0.804 -2.879 -12.230 1.00 95.62 91 MET A C 1
ATOM 645 O O . MET A 1 91 ? 0.218 -3.391 -11.783 1.00 95.62 91 MET A O 1
ATOM 649 N N . HIS A 1 92 ? -0.985 -2.699 -13.536 1.00 92.06 92 HIS A N 1
ATOM 650 C CA . HIS A 1 92 ? 0.089 -2.898 -14.502 1.00 92.06 92 HIS A CA 1
ATOM 651 C C . HIS A 1 92 ? 0.987 -1.652 -14.562 1.00 92.06 92 HIS A C 1
ATOM 653 O O . HIS A 1 92 ? 0.498 -0.541 -14.784 1.00 92.06 92 HIS A O 1
ATOM 659 N N . THR A 1 93 ? 2.305 -1.844 -14.484 1.00 88.12 93 THR A N 1
ATOM 660 C CA . THR A 1 93 ? 3.306 -0.806 -14.757 1.00 88.12 93 THR A CA 1
ATOM 661 C C . THR A 1 93 ? 4.284 -1.265 -15.832 1.00 88.12 93 THR A C 1
ATOM 663 O O . THR A 1 93 ? 4.716 -2.410 -15.851 1.00 88.12 93 THR A O 1
ATOM 666 N N . GLY A 1 94 ? 4.641 -0.351 -16.735 1.00 85.00 94 GLY A N 1
ATOM 667 C CA . GLY A 1 94 ? 5.731 -0.540 -17.699 1.00 85.00 94 GLY A CA 1
ATOM 668 C C . GLY A 1 94 ? 6.998 0.230 -17.322 1.00 85.00 94 GLY A C 1
ATOM 669 O O . GLY A 1 94 ? 7.845 0.450 -18.185 1.00 85.00 94 GLY A O 1
ATOM 670 N N . ARG A 1 95 ? 7.094 0.736 -16.084 1.00 82.94 95 ARG A N 1
ATOM 671 C CA . ARG A 1 95 ? 8.294 1.432 -15.593 1.00 82.94 95 ARG A CA 1
ATOM 672 C C . ARG A 1 95 ? 9.451 0.454 -15.519 1.00 82.94 95 ARG A C 1
ATOM 674 O O . ARG A 1 95 ? 9.257 -0.684 -15.111 1.00 82.94 95 ARG A O 1
ATOM 681 N N . ASP A 1 96 ? 10.624 0.913 -15.937 1.00 80.38 96 ASP A N 1
ATOM 682 C CA . ASP A 1 96 ? 11.871 0.140 -15.966 1.00 80.38 96 ASP A CA 1
ATOM 683 C C . ASP A 1 96 ? 11.805 -1.165 -16.784 1.00 80.38 96 ASP A C 1
ATOM 685 O O . ASP A 1 96 ? 12.774 -1.921 -16.826 1.00 80.38 96 ASP A O 1
ATOM 689 N N . ARG A 1 97 ? 10.692 -1.414 -17.489 1.00 85.00 97 ARG A N 1
ATOM 690 C CA . ARG A 1 97 ? 10.553 -2.521 -18.427 1.00 85.00 97 ARG A CA 1
ATOM 691 C C . ARG A 1 97 ? 11.375 -2.215 -19.673 1.00 85.00 97 ARG A C 1
ATOM 693 O O . ARG A 1 97 ? 11.263 -1.123 -20.240 1.00 85.00 97 ARG A O 1
ATOM 700 N N . GLU A 1 98 ? 12.143 -3.194 -20.135 1.00 84.38 98 GLU A N 1
ATOM 701 C CA . GLU A 1 98 ? 12.687 -3.158 -21.488 1.00 84.38 98 GLU A CA 1
ATOM 702 C C . GLU A 1 98 ? 11.517 -3.151 -22.483 1.00 84.38 98 GLU A C 1
ATOM 704 O O . GLU A 1 98 ? 10.569 -3.930 -22.362 1.00 84.38 98 GLU A O 1
ATOM 709 N N . LYS A 1 99 ? 11.547 -2.205 -23.423 1.00 86.88 99 LYS A N 1
ATOM 710 C CA . LYS A 1 99 ? 10.584 -2.142 -24.522 1.00 86.88 99 LYS A CA 1
ATOM 711 C C . LYS A 1 99 ? 11.283 -2.628 -25.771 1.00 86.88 99 LYS A C 1
ATOM 713 O O . LYS A 1 99 ? 12.231 -1.978 -26.221 1.00 86.88 99 LYS A O 1
ATOM 718 N N . LEU A 1 100 ? 10.825 -3.749 -26.311 1.00 89.75 100 LEU A N 1
ATOM 719 C CA . LEU A 1 100 ? 11.391 -4.285 -27.535 1.00 89.75 100 LEU A CA 1
ATOM 720 C C . LEU A 1 100 ? 10.843 -3.509 -28.749 1.00 89.75 100 LEU A C 1
ATOM 722 O O . LEU A 1 100 ? 9.717 -3.010 -28.713 1.00 89.75 100 LEU A O 1
ATOM 726 N N . PRO A 1 101 ? 11.628 -3.354 -29.833 1.00 90.75 101 PRO A N 1
ATOM 727 C CA . PRO A 1 101 ? 11.172 -2.640 -31.029 1.00 90.75 101 PRO A CA 1
ATOM 728 C C . PRO A 1 101 ? 10.019 -3.336 -31.766 1.00 90.75 101 PRO A C 1
ATOM 730 O O . PRO A 1 101 ? 9.250 -2.672 -32.460 1.00 90.75 101 PRO A O 1
ATOM 733 N N . ASP A 1 102 ? 9.930 -4.663 -31.655 1.00 93.25 102 ASP A N 1
ATOM 734 C CA . ASP A 1 102 ? 8.874 -5.476 -32.256 1.00 93.25 102 ASP A CA 1
ATOM 735 C C . ASP A 1 102 ? 7.766 -5.739 -31.233 1.00 93.25 102 ASP A C 1
ATOM 737 O O . ASP A 1 102 ? 7.989 -6.430 -30.247 1.00 93.25 102 ASP A O 1
ATOM 741 N N . VAL A 1 103 ? 6.563 -5.233 -31.509 1.00 87.50 103 VAL A N 1
ATOM 742 C CA . VAL A 1 103 ? 5.374 -5.361 -30.646 1.00 87.50 103 VAL A CA 1
ATOM 743 C C . VAL A 1 103 ? 4.921 -6.816 -30.475 1.00 87.50 103 VAL A C 1
ATOM 745 O O . VAL A 1 103 ? 4.194 -7.117 -29.538 1.00 87.50 103 VAL A O 1
ATOM 748 N N . ILE A 1 104 ? 5.303 -7.721 -31.381 1.00 90.69 104 ILE A N 1
ATOM 749 C CA . ILE A 1 104 ? 4.989 -9.151 -31.245 1.00 90.69 104 ILE A CA 1
ATOM 750 C C . ILE A 1 104 ? 5.980 -9.860 -30.314 1.00 90.69 104 ILE A C 1
ATOM 752 O O . ILE A 1 104 ? 5.622 -10.854 -29.683 1.00 90.69 104 ILE A O 1
ATOM 756 N N . ALA A 1 105 ? 7.220 -9.374 -30.252 1.00 84.50 105 ALA A N 1
ATOM 757 C CA . ALA A 1 105 ? 8.251 -9.901 -29.366 1.00 84.50 105 ALA A CA 1
ATOM 758 C C . ALA A 1 105 ? 8.213 -9.270 -27.961 1.00 84.50 105 ALA A C 1
ATOM 760 O O . ALA A 1 105 ? 8.743 -9.872 -27.028 1.00 84.50 105 ALA A O 1
ATOM 761 N N . ASP A 1 106 ? 7.633 -8.071 -27.849 1.00 76.00 106 ASP A N 1
ATOM 762 C CA . ASP A 1 106 ? 7.418 -7.273 -26.630 1.00 76.00 106 ASP A CA 1
ATOM 763 C C . ASP A 1 106 ? 6.264 -7.783 -25.748 1.00 76.00 106 ASP A C 1
ATOM 765 O O . ASP A 1 106 ? 6.406 -7.700 -24.505 1.00 76.00 106 ASP A O 1
#

Secondary structure (DSSP, 8-state):
---SEEEEESS--STTPPPPPHHHHHHHHHHHHHHHHHH-SSEEEEE-S-HHHHHHHHHTT--EEEETTTTSS-THHHHHHHHH--EEEE----TT----SSTTT-

Sequence (106 aa):
EGAAVIDIGGESTRPGAAAISASEEQARILPIIEALARAGDVLISVDTYRAETARLAVAAGAHIVNDVWGLQREPGIARVAAETGAGLVIMHTGRDREKLPDVIAD

Radius of gyration: 15.17 Å; chains: 1; bounding box: 34×27×46 Å

pLDDT: mean 93.33, std 7.3, range [65.12, 98.75]

Foldseek 3Di:
DDDQEDEDWLADPDPPGDDDDLVSRLVRGLVVLLVVQVVVRHAYEYEDQDLVSLLSSVVSPHQEYEYQPQCPVPVNNVVSCVVSVHHYHGHDDCPPPDDDPDPVVD